Protein AF-A0A7C5JL95-F1 (afdb_monomer)

Secondary structure (DSSP, 8-state):
-HHHHHHHHHHHHHHH-------S--SBTB--S--EEESSEEEEEEE-S--SSS---SEEEEEEPPTT-S--EEE---SS---TTT---------

Sequence (95 aa):
MKQKLLLFTAIIFFFNYGFSQVVLEDFENGMTLPWVGINGGFNGVVANPDTSGVNPSDSVGSFTKPQGQAWSFVIAELADPIDLSVNNQYSIQLF

Radius of gyration: 19.65 Å; Cα contacts (8 Å, |Δi|>4): 104; chains: 1; bounding box: 35×24×68 Å

Foldseek 3Di:
DVVVVVVVVVVVVVVVPDPPDDDQDDCLVWGNFPKAKDQWGWPGKDQDPDCPDPNVHRIDTDIDHDPPDPDMDIDTDDPDDDDCVRVVDDDDDDD

Structure (mmCIF, N/CA/C/O backbone):
data_AF-A0A7C5JL95-F1
#
_entry.id   AF-A0A7C5JL95-F1
#
loop_
_atom_site.group_PDB
_atom_site.id
_atom_site.type_symbol
_atom_site.label_atom_id
_atom_site.label_alt_id
_atom_site.label_comp_id
_atom_site.label_asym_id
_atom_site.label_entity_id
_atom_site.label_seq_id
_atom_site.pdbx_PDB_ins_code
_atom_site.Cartn_x
_atom_site.Cartn_y
_atom_site.Cartn_z
_atom_site.occupancy
_atom_site.B_iso_or_equiv
_atom_site.auth_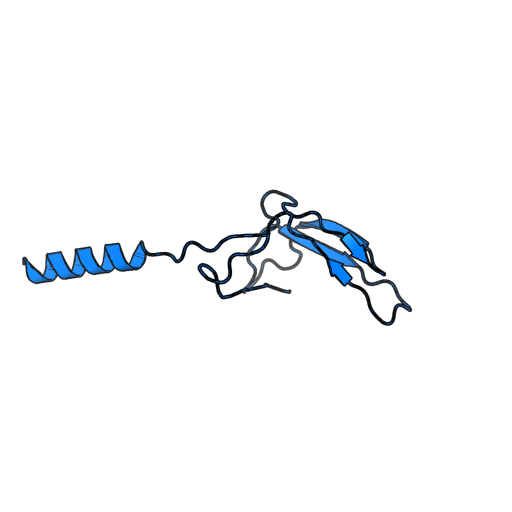seq_id
_atom_site.auth_comp_id
_atom_site.auth_asym_id
_atom_site.auth_atom_id
_atom_site.pdbx_PDB_model_num
ATOM 1 N N . MET A 1 1 ? -10.115 2.037 50.569 1.00 62.03 1 MET A N 1
ATOM 2 C CA . MET A 1 1 ? -9.776 0.863 49.725 1.00 62.03 1 MET A CA 1
ATOM 3 C C . MET A 1 1 ? -10.708 0.713 48.520 1.00 62.03 1 MET A C 1
ATOM 5 O O . MET A 1 1 ? -10.202 0.600 47.417 1.00 62.03 1 MET A O 1
ATOM 9 N N . LYS A 1 2 ? -12.037 0.814 48.682 1.00 64.31 2 LYS A N 1
ATOM 10 C CA . LYS A 1 2 ? -13.021 0.632 47.590 1.00 64.31 2 LYS A CA 1
ATOM 11 C C . LYS A 1 2 ? -12.892 1.622 46.410 1.00 64.31 2 LYS A C 1
ATOM 13 O O . LYS A 1 2 ? -12.939 1.189 45.270 1.00 64.31 2 LYS A O 1
ATOM 18 N N . GLN A 1 3 ? -12.643 2.914 46.661 1.00 63.62 3 GLN A N 1
ATOM 19 C CA . GLN A 1 3 ? -12.449 3.916 45.590 1.00 63.62 3 GLN A CA 1
ATOM 20 C C . GLN A 1 3 ? -11.148 3.728 44.793 1.00 63.62 3 GLN A C 1
ATOM 22 O O . GLN A 1 3 ? -11.146 3.899 43.581 1.00 63.62 3 GLN A O 1
ATOM 27 N N . LYS A 1 4 ? -10.050 3.340 45.459 1.00 65.12 4 LYS A N 1
ATOM 28 C CA . LYS A 1 4 ? -8.772 3.049 44.786 1.00 65.12 4 LYS A CA 1
ATOM 29 C C . LYS A 1 4 ? -8.859 1.779 43.936 1.00 65.12 4 LYS A C 1
ATOM 31 O O . LYS A 1 4 ? -8.281 1.742 42.862 1.00 65.12 4 LYS A O 1
ATOM 36 N N . LEU A 1 5 ? -9.619 0.781 44.398 1.00 68.62 5 LEU A N 1
ATOM 37 C CA . LEU A 1 5 ? -9.904 -0.433 43.636 1.00 68.62 5 LEU A CA 1
ATOM 38 C C . LEU A 1 5 ? -10.737 -0.117 42.386 1.00 68.62 5 LEU A C 1
ATOM 40 O O . LEU A 1 5 ? -10.336 -0.521 41.310 1.00 68.6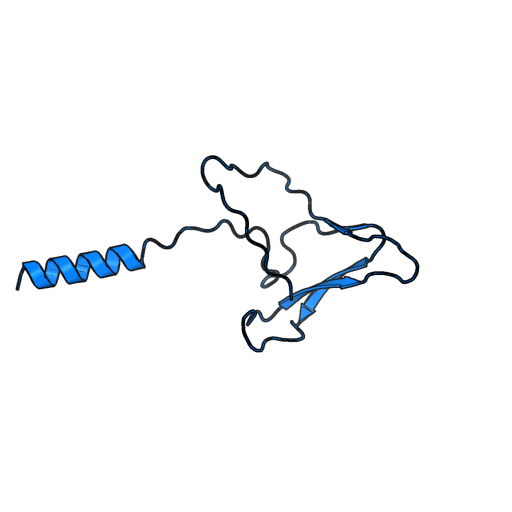2 5 LEU A O 1
ATOM 44 N N . LEU A 1 6 ? -11.810 0.679 42.509 1.00 73.62 6 LEU A N 1
ATOM 45 C CA . LEU A 1 6 ? -12.638 1.118 41.373 1.00 73.62 6 LEU A CA 1
ATOM 46 C C . LEU A 1 6 ? -11.854 1.914 40.320 1.00 73.62 6 LEU A C 1
ATOM 48 O O . LEU A 1 6 ? -12.043 1.702 39.126 1.00 73.62 6 LEU A O 1
ATOM 52 N N . LEU A 1 7 ? -10.975 2.821 40.755 1.00 73.31 7 LEU A N 1
ATOM 53 C CA . LEU A 1 7 ? -10.138 3.607 39.848 1.00 73.31 7 LEU A CA 1
ATOM 54 C C . LEU A 1 7 ? -9.136 2.715 39.099 1.00 73.31 7 LEU A C 1
ATOM 56 O O . LEU A 1 7 ? -8.911 2.904 37.909 1.00 73.31 7 LEU A O 1
ATOM 60 N N . PHE A 1 8 ? -8.580 1.711 39.780 1.00 72.81 8 PHE A N 1
ATOM 61 C CA . PHE A 1 8 ? -7.660 0.749 39.178 1.00 72.81 8 PHE A CA 1
ATOM 62 C C . PHE A 1 8 ? -8.360 -0.144 38.142 1.00 72.81 8 PHE A C 1
ATOM 64 O O . PHE A 1 8 ? -7.826 -0.342 37.054 1.00 72.81 8 PHE A O 1
ATOM 71 N N . THR A 1 9 ? -9.585 -0.615 38.414 1.00 70.00 9 THR A N 1
ATOM 72 C CA . THR A 1 9 ? -10.375 -1.355 37.417 1.00 70.00 9 THR A CA 1
ATOM 73 C C . THR A 1 9 ? -10.763 -0.473 36.232 1.00 70.00 9 THR A C 1
ATOM 75 O O . THR A 1 9 ? -10.669 -0.925 35.096 1.00 70.00 9 THR A O 1
ATOM 78 N N . ALA A 1 10 ? -11.146 0.787 36.463 1.00 67.44 10 ALA A N 1
ATOM 79 C CA . ALA A 1 10 ? -11.496 1.719 35.390 1.00 67.44 10 ALA A CA 1
ATOM 80 C C . ALA A 1 10 ? -10.322 1.962 34.426 1.00 67.44 10 ALA A C 1
ATOM 82 O O . ALA A 1 10 ? -10.521 1.937 33.216 1.00 67.44 10 ALA A O 1
ATOM 83 N N . ILE A 1 11 ? -9.096 2.114 34.938 1.00 67.81 11 ILE A N 1
ATOM 84 C CA . ILE A 1 11 ? -7.889 2.282 34.112 1.00 67.81 11 ILE A CA 1
ATOM 85 C C . ILE A 1 11 ? -7.633 1.040 33.244 1.00 67.81 11 ILE A C 1
ATOM 87 O O . ILE A 1 11 ? -7.340 1.178 32.060 1.00 67.81 11 ILE A O 1
ATOM 91 N N . ILE A 1 12 ? -7.806 -0.169 33.791 1.00 63.12 12 ILE A N 1
ATOM 92 C CA . ILE A 1 12 ? -7.660 -1.418 33.024 1.00 63.12 12 ILE A CA 1
ATOM 93 C C . ILE A 1 12 ? -8.714 -1.495 31.910 1.00 63.12 12 ILE A C 1
ATOM 95 O O . ILE A 1 12 ? -8.376 -1.853 30.786 1.00 63.12 12 ILE A O 1
ATOM 99 N N . PHE A 1 13 ? -9.965 -1.104 32.172 1.00 56.00 13 PHE A N 1
ATOM 100 C CA . PHE A 1 13 ? -10.988 -1.042 31.123 1.00 56.00 13 PHE A CA 1
ATOM 101 C C . PHE A 1 13 ? -10.664 0.010 30.050 1.00 56.00 13 PHE A C 1
ATOM 103 O O . PHE A 1 13 ? -10.813 -0.290 28.872 1.00 56.00 13 PHE A O 1
ATOM 110 N N . PHE A 1 14 ? -10.146 1.189 30.414 1.00 54.84 14 PHE A N 1
ATOM 111 C CA . PHE A 1 14 ? -9.736 2.218 29.446 1.00 54.84 14 PHE A CA 1
ATOM 112 C C . PHE A 1 14 ? -8.565 1.786 28.546 1.00 54.84 14 PHE A C 1
ATOM 114 O O . PHE A 1 14 ? -8.562 2.138 27.373 1.00 54.84 14 PHE A O 1
ATOM 121 N N . PHE A 1 15 ? -7.612 0.990 29.045 1.00 53.38 15 PHE A N 1
ATOM 122 C CA . PHE A 1 15 ? -6.518 0.445 28.222 1.00 53.38 15 PHE A CA 1
ATOM 123 C C . PHE A 1 15 ? -6.949 -0.701 27.293 1.00 53.38 15 PHE A C 1
ATOM 125 O O . PHE A 1 15 ? -6.263 -0.971 26.313 1.00 53.38 15 PHE A O 1
ATOM 132 N N . ASN A 1 16 ? -8.067 -1.374 27.587 1.00 47.50 16 ASN A N 1
ATOM 133 C CA . ASN A 1 16 ? -8.592 -2.464 26.757 1.00 47.50 16 ASN A CA 1
ATOM 134 C C . ASN A 1 16 ? -9.598 -1.993 25.694 1.00 47.50 16 ASN A C 1
ATOM 136 O O . ASN A 1 16 ? -9.921 -2.762 24.793 1.00 47.50 16 ASN A O 1
ATOM 140 N N . TYR A 1 17 ? -10.049 -0.735 25.738 1.00 50.91 17 TYR A N 1
ATOM 141 C CA . TYR A 1 17 ? -10.705 -0.092 24.596 1.00 50.91 17 TYR A CA 1
ATOM 142 C C . TYR A 1 17 ? -9.640 0.409 23.612 1.00 50.91 17 TYR A C 1
ATOM 144 O O . TYR A 1 17 ? -9.482 1.605 23.379 1.00 50.91 17 TYR A O 1
ATOM 152 N N . GLY A 1 18 ? -8.880 -0.524 23.038 1.00 54.97 18 GLY A N 1
ATOM 153 C CA . GLY A 1 18 ? -8.192 -0.242 21.786 1.00 54.97 18 GLY A CA 1
ATOM 154 C C . GLY A 1 18 ? -9.256 0.040 20.731 1.00 54.97 18 GLY A C 1
ATOM 155 O O . GLY A 1 18 ? -10.215 -0.722 20.604 1.00 54.97 18 GLY A O 1
ATOM 156 N N . PHE A 1 19 ? -9.127 1.141 19.992 1.00 55.81 19 PHE A N 1
ATOM 157 C CA . PHE A 1 19 ? -9.895 1.296 18.762 1.00 55.81 19 PHE A CA 1
ATOM 158 C C . PHE A 1 19 ? -9.575 0.080 17.891 1.00 55.81 19 PHE A C 1
ATOM 160 O O . PHE A 1 19 ? -8.413 -0.161 17.569 1.00 55.81 19 PHE A O 1
ATOM 167 N N . SER A 1 20 ? -10.583 -0.731 17.571 1.00 57.81 20 SER A N 1
ATOM 168 C CA . SER A 1 20 ? -10.406 -1.796 16.593 1.00 57.81 20 SER A CA 1
ATOM 169 C C . SER A 1 20 ? -10.203 -1.113 15.246 1.00 57.81 20 SER A C 1
ATOM 171 O O . SER A 1 20 ? -11.160 -0.632 14.647 1.00 57.81 20 SER A O 1
ATOM 173 N N . GLN A 1 21 ? -8.947 -0.981 14.819 1.00 70.75 21 GLN A N 1
ATOM 174 C CA . GLN A 1 21 ? -8.646 -0.485 13.484 1.00 70.75 21 GLN A CA 1
ATOM 175 C C . GLN A 1 21 ? -8.900 -1.616 12.488 1.00 70.75 21 GLN A C 1
ATOM 177 O O . GLN A 1 21 ? -8.462 -2.749 12.701 1.00 70.75 21 GLN A O 1
ATOM 182 N N . VAL A 1 22 ? -9.592 -1.313 11.393 1.00 86.19 22 VAL A N 1
ATOM 183 C CA . VAL A 1 22 ? -9.640 -2.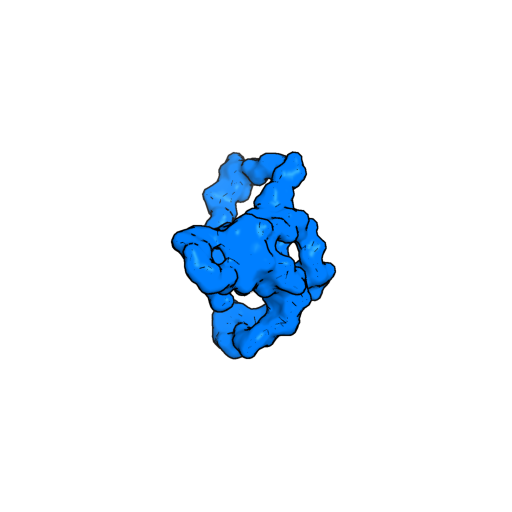218 10.244 1.00 86.19 22 VAL A CA 1
ATOM 184 C C . VAL A 1 22 ? -8.290 -2.119 9.543 1.00 86.19 22 VAL A C 1
ATOM 186 O O . VAL A 1 22 ? -7.969 -1.090 8.951 1.00 86.19 22 VAL A O 1
ATOM 189 N N . VAL A 1 23 ? -7.481 -3.172 9.645 1.00 90.50 23 VAL A N 1
ATOM 190 C CA . VAL A 1 23 ? -6.233 -3.289 8.885 1.00 90.50 23 VAL A CA 1
ATOM 191 C C . VAL A 1 23 ? -6.594 -3.762 7.484 1.00 90.50 23 VAL A C 1
ATOM 193 O O . VAL A 1 23 ? -7.085 -4.874 7.312 1.00 90.50 23 VAL A O 1
ATOM 196 N N . LEU A 1 24 ? -6.401 -2.891 6.495 1.00 92.50 24 LEU A N 1
ATOM 197 C CA . LEU A 1 24 ? -6.626 -3.235 5.090 1.00 92.50 24 LEU A CA 1
ATOM 198 C C . LEU A 1 24 ? -5.404 -3.936 4.489 1.00 92.50 24 LEU A C 1
ATOM 200 O O . LEU A 1 24 ? -5.555 -4.867 3.708 1.00 92.50 24 LEU A O 1
ATOM 204 N N . GLU A 1 25 ? -4.208 -3.483 4.858 1.00 93.19 25 GLU A N 1
ATOM 205 C CA . GLU A 1 25 ? -2.934 -4.058 4.442 1.00 93.19 25 GLU A CA 1
ATOM 206 C C . GLU A 1 25 ? -1.852 -3.694 5.461 1.00 93.19 25 GLU A C 1
ATOM 208 O O . GLU A 1 25 ? -1.774 -2.540 5.891 1.00 93.19 25 GLU A O 1
ATOM 213 N N . ASP A 1 26 ? -1.017 -4.669 5.808 1.00 93.56 26 ASP A N 1
ATOM 214 C CA . ASP A 1 26 ? 0.194 -4.486 6.615 1.00 93.56 26 ASP A CA 1
ATOM 215 C C . ASP A 1 26 ? 1.412 -5.241 6.056 1.00 93.56 26 ASP A C 1
ATOM 217 O O . ASP A 1 26 ? 2.517 -5.020 6.537 1.00 93.56 26 ASP A O 1
ATOM 221 N N . PHE A 1 27 ? 1.230 -6.065 5.015 1.00 94.94 27 PHE A N 1
ATOM 222 C CA . PHE A 1 27 ? 2.239 -6.895 4.350 1.00 94.94 27 PHE A CA 1
ATOM 223 C C . PHE A 1 27 ? 2.902 -7.999 5.197 1.00 94.94 27 PHE A C 1
ATOM 225 O O . PHE A 1 27 ? 3.559 -8.871 4.625 1.00 94.94 27 PHE A O 1
ATOM 232 N N . GLU A 1 28 ? 2.657 -8.061 6.509 1.00 93.56 28 GLU A N 1
ATOM 233 C CA . GLU A 1 28 ? 3.369 -8.950 7.446 1.00 93.56 28 GLU A CA 1
ATOM 234 C C . GLU A 1 28 ? 3.046 -10.438 7.250 1.00 93.56 28 GLU A C 1
ATOM 236 O O . GLU A 1 28 ? 3.810 -11.314 7.654 1.00 93.56 28 GLU A O 1
ATOM 241 N N . ASN A 1 29 ? 1.925 -10.745 6.594 1.00 92.75 29 ASN A N 1
ATOM 242 C CA . ASN A 1 29 ? 1.518 -12.112 6.253 1.00 92.75 29 ASN A CA 1
ATOM 243 C C . ASN A 1 29 ? 1.389 -12.312 4.738 1.00 92.75 29 ASN A C 1
ATOM 245 O O . ASN A 1 29 ? 0.589 -13.120 4.259 1.00 92.75 29 ASN A O 1
ATOM 249 N N . GLY A 1 30 ? 2.201 -11.575 3.980 1.00 92.19 30 GLY A N 1
ATOM 250 C CA . GLY A 1 30 ? 2.073 -11.478 2.538 1.00 92.19 30 GLY A CA 1
ATOM 251 C C . GLY A 1 30 ? 1.029 -10.443 2.136 1.00 92.19 30 GLY A C 1
ATOM 252 O O . GLY A 1 30 ? 0.604 -9.604 2.921 1.00 92.19 30 GLY A O 1
ATOM 253 N N . MET A 1 31 ? 0.654 -10.480 0.864 1.00 93.56 31 MET A N 1
ATOM 254 C CA . MET A 1 31 ? -0.213 -9.474 0.267 1.00 93.56 31 MET A CA 1
ATOM 255 C C . MET A 1 31 ? -1.689 -9.775 0.558 1.00 93.56 31 MET A C 1
ATOM 257 O O . MET A 1 31 ? -2.186 -10.824 0.143 1.00 93.56 31 MET A O 1
ATOM 261 N N . THR A 1 32 ? -2.388 -8.845 1.212 1.00 94.94 32 THR A N 1
ATOM 262 C CA . THR A 1 32 ? -3.825 -8.975 1.510 1.00 94.94 32 THR A CA 1
ATOM 263 C C . THR A 1 32 ? -4.685 -8.378 0.400 1.00 94.94 32 THR A C 1
ATOM 265 O O . THR A 1 32 ? -5.710 -8.952 0.026 1.00 94.94 32 THR A O 1
ATOM 268 N N . LEU A 1 33 ? -4.268 -7.239 -0.158 1.00 95.50 33 LEU A N 1
ATOM 269 C CA . LEU A 1 33 ? -5.019 -6.538 -1.201 1.00 95.50 33 LEU A CA 1
ATOM 270 C C . LEU A 1 33 ? -4.478 -6.820 -2.610 1.00 95.50 33 LEU A C 1
ATOM 272 O O . LEU A 1 33 ? -3.292 -7.095 -2.777 1.00 95.50 33 LEU A O 1
ATOM 276 N N . PRO A 1 34 ? -5.302 -6.716 -3.669 1.00 95.56 34 PRO A N 1
ATOM 277 C CA . PRO A 1 34 ? -4.863 -6.970 -5.040 1.00 95.56 34 PRO A CA 1
ATOM 278 C C . PRO A 1 34 ? -4.089 -5.769 -5.613 1.00 95.56 34 PRO A C 1
ATOM 280 O O . PRO A 1 34 ? -4.587 -5.049 -6.477 1.00 95.56 34 PRO A O 1
ATOM 283 N N . TRP A 1 35 ? -2.876 -5.525 -5.119 1.00 96.12 35 TRP A N 1
ATOM 284 C CA . TRP A 1 35 ? -2.054 -4.394 -5.547 1.00 96.12 35 TRP A CA 1
ATOM 285 C C . TRP A 1 35 ? -1.586 -4.524 -7.000 1.00 96.12 35 TRP A C 1
ATOM 287 O O . TRP A 1 35 ? -1.042 -5.546 -7.422 1.00 96.12 35 TRP A O 1
ATOM 297 N N . VAL A 1 36 ? -1.740 -3.441 -7.760 1.00 96.00 36 VAL A N 1
ATOM 298 C CA . VAL A 1 36 ? -1.349 -3.328 -9.16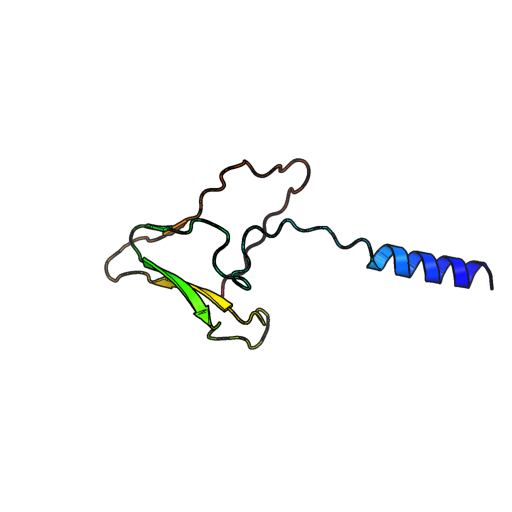6 1.00 96.00 36 VAL A CA 1
ATOM 299 C C . VAL A 1 36 ? -0.564 -2.037 -9.382 1.00 96.00 36 VAL A C 1
ATOM 301 O O . VAL A 1 36 ? -0.920 -0.976 -8.871 1.00 96.00 36 VAL A O 1
ATOM 304 N N . GLY A 1 37 ? 0.510 -2.114 -10.168 1.00 96.31 37 GLY A N 1
ATOM 305 C CA . GLY A 1 37 ? 1.251 -0.943 -10.635 1.00 96.31 37 GLY A CA 1
ATOM 306 C C . GLY A 1 37 ? 0.689 -0.390 -11.948 1.00 96.31 37 GLY A C 1
ATOM 307 O O . GLY A 1 37 ? 0.454 -1.143 -12.891 1.00 96.31 37 GLY A O 1
ATOM 308 N N . ILE A 1 38 ? 0.513 0.930 -12.040 1.00 96.81 38 ILE A N 1
ATOM 309 C CA . ILE A 1 38 ? 0.148 1.650 -13.271 1.00 96.81 38 ILE A CA 1
ATOM 310 C C . ILE A 1 38 ? 1.280 2.616 -13.618 1.00 96.81 38 ILE A C 1
ATOM 312 O O . ILE A 1 38 ? 1.691 3.422 -12.781 1.00 96.81 38 ILE A O 1
ATOM 316 N N . ASN A 1 39 ? 1.794 2.552 -14.852 1.00 96.12 39 ASN A N 1
ATOM 317 C CA . ASN A 1 39 ? 3.005 3.277 -15.269 1.00 96.12 39 ASN A CA 1
ATOM 318 C C . ASN A 1 39 ? 4.196 3.050 -14.315 1.00 96.12 39 ASN A C 1
ATOM 320 O O . ASN A 1 39 ? 5.035 3.928 -14.117 1.00 96.12 39 ASN A O 1
ATOM 324 N N . GLY A 1 40 ? 4.253 1.855 -13.725 1.00 95.44 40 GLY A N 1
ATOM 325 C CA . GLY A 1 40 ? 5.282 1.360 -12.822 1.00 95.44 40 GLY A CA 1
ATOM 326 C C . GLY A 1 40 ? 5.014 -0.084 -12.423 1.00 95.44 40 GLY A C 1
ATOM 327 O O . GLY A 1 40 ? 4.003 -0.656 -12.828 1.00 95.44 40 GLY A O 1
ATOM 328 N N . GLY A 1 41 ? 5.943 -0.679 -11.680 1.00 96.00 41 GLY A N 1
ATOM 329 C CA . GLY A 1 41 ? 5.861 -2.077 -11.258 1.00 96.00 41 GLY A CA 1
ATOM 330 C C . GLY A 1 41 ? 5.626 -2.184 -9.761 1.00 96.00 41 GLY A C 1
ATOM 331 O O . GLY A 1 41 ? 6.413 -1.642 -8.989 1.00 96.00 41 GLY A O 1
ATOM 332 N N . PHE A 1 42 ? 4.567 -2.881 -9.351 1.00 96.19 42 PHE A N 1
ATOM 333 C CA . PHE A 1 42 ? 4.476 -3.389 -7.985 1.00 96.19 42 PHE A CA 1
ATOM 334 C C . PHE A 1 42 ? 5.239 -4.713 -7.922 1.00 96.19 42 PHE A C 1
ATOM 336 O O . PHE A 1 42 ? 4.944 -5.636 -8.680 1.00 96.19 42 PHE A O 1
ATOM 343 N N . ASN A 1 43 ? 6.247 -4.784 -7.060 1.00 95.56 43 ASN A N 1
ATOM 344 C CA . ASN A 1 43 ? 7.192 -5.898 -6.998 1.00 95.56 43 ASN A CA 1
ATOM 345 C C . ASN A 1 43 ? 6.774 -6.969 -5.977 1.00 95.56 43 ASN A C 1
ATOM 347 O O . ASN A 1 43 ? 7.477 -7.964 -5.816 1.00 95.56 43 ASN A O 1
ATOM 351 N N . GLY A 1 44 ? 5.646 -6.765 -5.289 1.00 95.44 44 GLY A N 1
ATOM 352 C CA . GLY A 1 44 ? 5.188 -7.620 -4.199 1.00 95.44 44 GLY A CA 1
ATOM 353 C C . GLY A 1 44 ? 5.738 -7.196 -2.839 1.00 95.44 44 GLY A C 1
ATOM 354 O O . GLY A 1 44 ? 6.231 -6.079 -2.663 1.00 95.44 44 GLY A O 1
ATOM 355 N N . VAL A 1 45 ? 5.622 -8.110 -1.877 1.00 96.56 45 VAL A N 1
ATOM 356 C CA . VAL A 1 45 ? 6.134 -7.944 -0.513 1.00 96.56 45 VAL A CA 1
ATOM 357 C C . VAL A 1 45 ? 7.624 -8.271 -0.476 1.00 96.56 45 VAL A C 1
ATOM 359 O O . VAL A 1 45 ? 8.054 -9.299 -1.002 1.00 96.56 45 VAL A O 1
ATOM 362 N N . VAL A 1 46 ? 8.410 -7.401 0.149 1.00 95.50 46 VAL A N 1
ATOM 363 C CA . VAL A 1 46 ? 9.854 -7.564 0.359 1.00 95.50 46 VAL A CA 1
ATOM 364 C C . VAL A 1 46 ? 10.197 -7.336 1.829 1.00 95.50 46 VAL A C 1
ATOM 366 O O . VAL A 1 46 ? 9.408 -6.746 2.564 1.00 95.50 46 VAL A O 1
ATOM 369 N N . ALA A 1 47 ? 11.381 -7.779 2.259 1.00 95.44 47 ALA A N 1
ATOM 370 C CA . ALA A 1 47 ? 11.897 -7.414 3.576 1.00 95.44 47 ALA A CA 1
ATOM 371 C C . ALA A 1 47 ? 12.017 -5.889 3.683 1.00 95.44 47 ALA A C 1
ATOM 373 O O . ALA A 1 47 ? 12.505 -5.244 2.748 1.00 95.44 47 ALA A O 1
ATOM 374 N N . ASN A 1 48 ? 11.582 -5.328 4.808 1.00 93.50 48 ASN A N 1
ATOM 375 C CA . ASN A 1 48 ? 11.662 -3.896 5.043 1.00 93.50 48 ASN A CA 1
ATOM 376 C C . ASN A 1 48 ? 13.142 -3.449 5.059 1.00 93.50 48 ASN A C 1
ATOM 378 O O . ASN A 1 48 ? 13.910 -3.918 5.905 1.00 93.50 48 ASN A O 1
ATOM 382 N N . PRO A 1 49 ? 13.583 -2.576 4.128 1.00 91.69 49 PRO A N 1
ATOM 383 C CA . PRO A 1 49 ? 14.979 -2.149 4.062 1.00 91.69 49 PRO A CA 1
ATOM 384 C C . PRO A 1 49 ? 15.374 -1.206 5.206 1.00 91.69 49 PRO A C 1
ATOM 386 O O . PRO A 1 49 ? 16.569 -1.036 5.448 1.00 91.69 49 PRO A O 1
ATOM 389 N N . ASP A 1 50 ? 14.402 -0.605 5.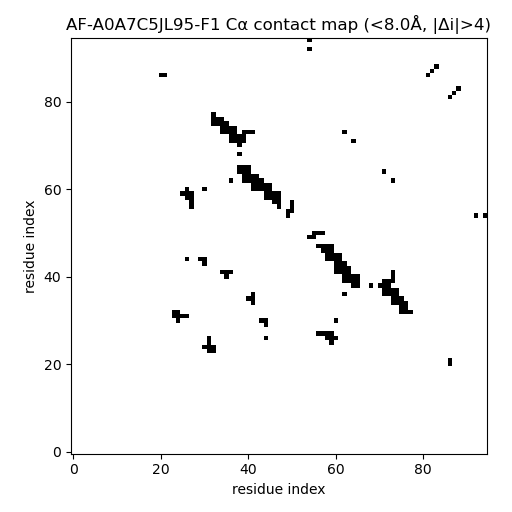898 1.00 89.12 50 ASP A N 1
ATOM 390 C CA . ASP A 1 50 ? 14.633 0.237 7.066 1.00 89.12 50 ASP A CA 1
ATOM 391 C C . ASP A 1 50 ? 13.629 -0.089 8.175 1.00 89.12 50 ASP A C 1
ATOM 393 O O . ASP A 1 50 ? 12.535 0.469 8.268 1.00 89.12 50 ASP A O 1
ATOM 397 N N . THR A 1 51 ? 14.031 -1.021 9.035 1.00 88.62 51 THR A N 1
ATOM 398 C CA . THR A 1 51 ? 13.284 -1.383 10.246 1.00 88.62 51 THR A CA 1
ATOM 399 C C . THR A 1 51 ? 13.595 -0.461 11.425 1.00 88.62 51 THR A C 1
ATOM 401 O O . THR A 1 51 ? 13.077 -0.646 12.530 1.00 88.62 51 THR A O 1
ATOM 404 N N . SER A 1 52 ? 14.478 0.524 11.240 1.00 81.56 52 SER A N 1
ATOM 405 C CA . SER A 1 52 ? 14.896 1.411 12.312 1.00 81.56 52 SER A CA 1
ATOM 406 C C . SER A 1 52 ? 13.963 2.624 12.392 1.00 81.56 52 SER A C 1
ATOM 408 O O . SER A 1 52 ? 13.753 3.354 11.432 1.00 81.56 52 SER A O 1
ATOM 410 N N . GLY A 1 53 ? 13.365 2.865 13.561 1.00 77.56 53 GLY A N 1
ATOM 411 C CA . GLY A 1 53 ? 12.527 4.047 13.791 1.00 77.56 53 GLY A CA 1
ATOM 412 C C . GLY A 1 53 ? 11.023 3.768 13.788 1.00 77.56 53 GLY A C 1
ATOM 413 O O . GLY A 1 53 ? 10.550 2.943 14.563 1.00 77.56 53 GLY A O 1
ATOM 414 N N . VAL A 1 54 ? 10.255 4.546 13.013 1.00 81.06 54 VAL A N 1
ATOM 415 C CA . VAL A 1 54 ? 8.778 4.606 13.122 1.00 81.06 54 VAL A CA 1
ATOM 416 C C . VAL A 1 54 ? 8.088 3.420 12.436 1.00 81.06 54 VAL A C 1
ATOM 418 O O . VAL A 1 54 ? 6.959 3.096 12.798 1.00 81.06 54 VAL A O 1
ATOM 421 N N . ASN A 1 55 ? 8.747 2.763 11.474 1.00 83.75 55 ASN A N 1
ATOM 422 C CA . ASN A 1 55 ? 8.247 1.549 10.827 1.00 83.75 55 ASN A CA 1
ATOM 423 C C . ASN A 1 55 ? 9.089 0.316 11.212 1.00 83.75 55 ASN A C 1
ATOM 425 O O . ASN A 1 55 ? 9.996 -0.050 10.468 1.00 83.75 55 ASN A O 1
ATOM 429 N N . PRO A 1 56 ? 8.815 -0.337 12.352 1.00 88.25 56 PRO A N 1
ATOM 430 C CA . PRO A 1 56 ? 9.553 -1.523 12.777 1.00 88.25 56 PRO A CA 1
ATOM 431 C C . PRO A 1 56 ? 9.045 -2.826 12.130 1.00 88.25 56 PRO A C 1
ATOM 433 O O . PRO A 1 56 ? 9.376 -3.893 12.637 1.00 88.25 56 PRO A O 1
ATOM 436 N N . SER A 1 57 ? 8.208 -2.756 11.086 1.00 91.81 57 SER A N 1
ATOM 437 C CA . SER A 1 57 ? 7.682 -3.942 10.384 1.00 91.81 57 SER A CA 1
ATOM 438 C C . SER A 1 57 ? 8.799 -4.767 9.756 1.00 91.81 57 SER A C 1
ATOM 440 O O . SER A 1 57 ? 9.798 -4.209 9.290 1.00 91.81 57 SER A O 1
ATOM 442 N N . ASP A 1 58 ? 8.611 -6.085 9.707 1.00 94.06 58 ASP A N 1
ATOM 443 C CA . ASP A 1 58 ? 9.574 -6.988 9.078 1.00 94.06 58 ASP A CA 1
ATOM 444 C C . ASP A 1 58 ? 9.498 -6.895 7.545 1.00 94.06 58 ASP A C 1
ATOM 446 O O . ASP A 1 58 ? 10.491 -7.132 6.843 1.00 94.06 58 ASP A O 1
ATOM 450 N N . SER A 1 59 ? 8.335 -6.522 7.003 1.00 95.25 59 SER A N 1
ATOM 451 C CA . SER A 1 59 ? 8.063 -6.525 5.570 1.00 95.25 59 SER A CA 1
ATOM 452 C C . SER A 1 59 ? 7.289 -5.301 5.080 1.00 95.25 59 SER A C 1
ATOM 454 O O . SER A 1 59 ? 6.597 -4.616 5.824 1.00 95.25 59 SE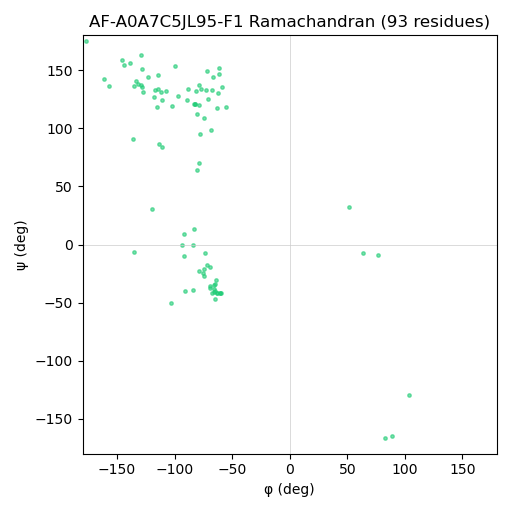R A O 1
ATOM 456 N N . VAL A 1 60 ? 7.439 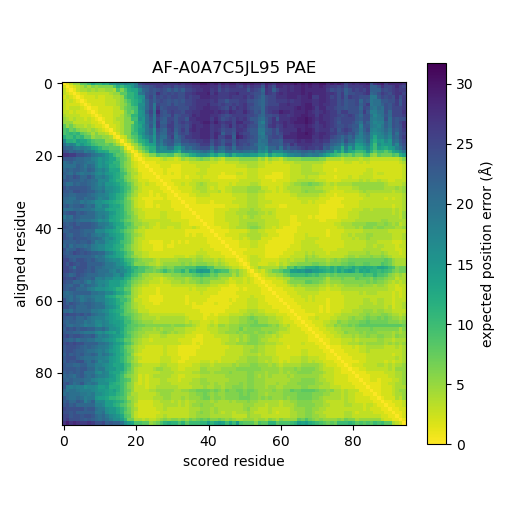-4.994 3.789 1.00 94.75 60 VAL A N 1
ATOM 457 C CA . VAL A 1 60 ? 6.768 -3.868 3.123 1.00 94.75 60 VAL A CA 1
ATOM 458 C C . VAL A 1 60 ? 6.384 -4.219 1.689 1.00 94.75 60 VAL A C 1
ATOM 460 O O . VAL A 1 60 ? 7.036 -5.031 1.028 1.00 94.75 60 VAL A O 1
ATOM 463 N N . GLY A 1 61 ? 5.358 -3.552 1.162 1.00 94.25 61 GLY A N 1
ATOM 464 C CA . GLY A 1 61 ? 5.064 -3.549 -0.269 1.00 94.25 61 GLY A CA 1
ATOM 465 C C . GLY A 1 61 ? 6.081 -2.709 -1.048 1.00 94.25 61 GLY A C 1
ATOM 466 O O . GLY A 1 61 ? 6.375 -1.574 -0.680 1.00 94.25 61 GLY A O 1
ATOM 467 N N . SER A 1 62 ? 6.605 -3.246 -2.151 1.00 94.12 62 SER A N 1
ATOM 468 C CA . SER A 1 62 ? 7.609 -2.571 -2.982 1.00 94.12 62 SER A CA 1
ATOM 469 C C . SER A 1 62 ? 7.030 -2.088 -4.309 1.00 94.12 62 SER A C 1
ATOM 471 O O . SER A 1 62 ? 6.389 -2.842 -5.041 1.00 94.12 62 SER A O 1
ATOM 473 N N . PHE A 1 63 ? 7.311 -0.834 -4.663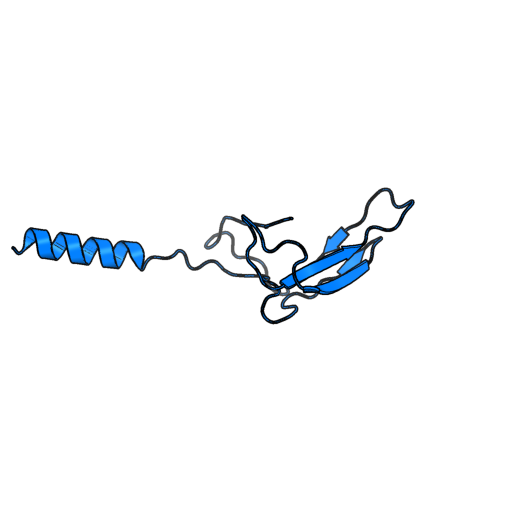 1.00 94.88 63 PHE A N 1
ATOM 474 C CA . PHE A 1 63 ? 6.928 -0.238 -5.940 1.00 94.88 63 PHE A CA 1
ATOM 475 C C . PHE A 1 63 ? 8.127 0.418 -6.628 1.00 94.88 63 PHE A C 1
ATOM 477 O O . PHE A 1 63 ? 8.904 1.141 -6.007 1.00 94.88 63 PHE A O 1
ATOM 484 N N . THR A 1 64 ? 8.260 0.217 -7.938 1.00 95.12 64 THR A N 1
ATOM 485 C CA . THR A 1 64 ? 9.302 0.840 -8.756 1.00 95.12 64 THR A CA 1
ATOM 486 C C . THR A 1 64 ? 8.698 1.777 -9.790 1.00 95.12 64 THR A C 1
ATOM 488 O O . THR A 1 64 ? 7.981 1.360 -10.704 1.00 95.12 64 THR A O 1
ATOM 491 N N . LYS A 1 65 ? 9.066 3.058 -9.682 1.00 94.62 65 LYS A N 1
ATOM 492 C CA . LYS A 1 65 ? 8.785 4.076 -10.693 1.00 94.62 65 LYS A CA 1
ATOM 493 C C . LYS A 1 65 ? 9.780 3.964 -11.865 1.00 94.62 65 LYS A C 1
ATOM 495 O O . LYS A 1 65 ? 10.977 4.154 -11.648 1.00 94.62 65 LYS A O 1
ATOM 500 N N . PRO A 1 66 ? 9.326 3.732 -13.109 1.00 94.81 66 PRO A N 1
ATOM 501 C CA . PRO A 1 66 ? 10.186 3.728 -14.287 1.00 94.81 66 PRO A CA 1
ATOM 502 C C . PRO A 1 66 ? 10.652 5.145 -14.641 1.00 94.81 66 PRO A C 1
ATOM 504 O O . PRO A 1 66 ? 9.921 6.124 -14.448 1.00 94.81 66 PRO A O 1
ATOM 507 N N . GLN A 1 67 ? 11.849 5.261 -15.224 1.00 95.94 67 GLN A N 1
ATOM 508 C CA . GLN A 1 67 ? 12.318 6.525 -15.796 1.00 95.94 67 GLN A CA 1
ATOM 509 C C . GLN A 1 67 ? 11.404 7.008 -16.930 1.00 95.94 67 GLN A C 1
ATOM 511 O O . GLN A 1 67 ? 10.768 6.221 -17.627 1.00 95.94 67 GLN A O 1
ATOM 516 N N . GLY A 1 68 ? 11.350 8.328 -17.121 1.00 95.44 68 GLY A N 1
ATOM 517 C CA . GLY A 1 68 ? 10.598 8.959 -18.210 1.00 95.44 68 GLY A CA 1
ATOM 518 C C . GLY A 1 68 ? 9.081 9.014 -18.006 1.00 95.44 68 GLY A C 1
ATOM 519 O O . GLY A 1 68 ? 8.400 9.706 -18.756 1.00 95.44 68 GLY A O 1
ATOM 520 N N . GLN A 1 69 ? 8.540 8.354 -16.980 1.00 96.06 69 GLN A N 1
ATOM 521 C CA . GLN A 1 69 ? 7.123 8.452 -16.639 1.00 96.06 69 GLN A CA 1
ATOM 522 C C . GLN A 1 69 ? 6.857 9.713 -15.813 1.00 96.06 69 GLN A C 1
ATOM 524 O O . GLN A 1 69 ? 7.394 9.859 -14.714 1.00 96.06 69 GLN A O 1
ATOM 529 N N . ALA A 1 70 ? 5.987 10.6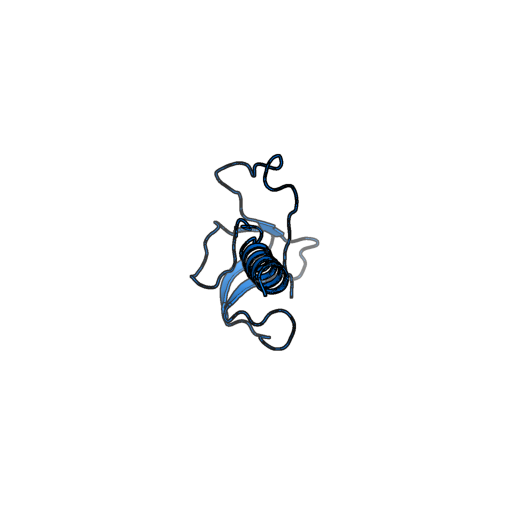04 -16.293 1.00 95.75 70 ALA A N 1
ATOM 530 C CA . ALA A 1 70 ? 5.596 11.807 -15.549 1.00 95.75 70 ALA A CA 1
ATOM 531 C C . ALA A 1 70 ? 4.851 11.467 -14.244 1.00 95.75 70 ALA A C 1
ATOM 533 O O . ALA A 1 70 ? 4.983 12.166 -13.245 1.00 95.75 70 ALA A O 1
ATOM 534 N N . TRP A 1 71 ? 4.121 10.352 -14.233 1.00 94.56 71 TRP A N 1
ATOM 535 C CA . TRP A 1 71 ? 3.341 9.862 -13.099 1.00 94.56 71 TRP A CA 1
ATOM 536 C C . TRP A 1 71 ? 3.345 8.335 -13.071 1.00 94.56 71 TRP A C 1
ATOM 538 O O . TRP A 1 71 ? 3.646 7.689 -14.071 1.00 94.56 71 TRP A O 1
ATOM 548 N N . SER A 1 72 ? 3.076 7.762 -11.904 1.00 96.19 72 SER A N 1
ATOM 549 C CA . SER A 1 72 ? 3.029 6.316 -11.688 1.00 96.19 72 SER A CA 1
ATOM 550 C C . SER A 1 72 ? 2.254 6.035 -10.405 1.00 96.19 72 SER A C 1
ATOM 552 O O . SER A 1 72 ? 2.400 6.795 -9.448 1.00 96.19 72 SER A O 1
ATOM 554 N N . PHE A 1 73 ? 1.465 4.966 -10.377 1.00 94.38 73 PHE A N 1
ATOM 555 C CA . PHE A 1 73 ? 0.616 4.617 -9.240 1.00 94.38 73 PHE A CA 1
ATOM 556 C C . PHE A 1 73 ? 0.841 3.175 -8.814 1.00 94.38 73 PHE A C 1
ATOM 558 O O . PHE A 1 73 ? 1.120 2.312 -9.646 1.00 94.38 73 PHE A O 1
ATOM 565 N N . VAL A 1 74 ? 0.625 2.926 -7.530 1.00 94.56 74 VAL A N 1
ATOM 566 C CA . VAL A 1 74 ? 0.249 1.615 -7.020 1.00 94.56 74 VAL A CA 1
ATOM 567 C C . VAL A 1 74 ? -1.188 1.737 -6.519 1.00 94.56 74 VAL A C 1
ATOM 569 O O . VAL A 1 74 ? -1.527 2.715 -5.853 1.00 94.56 74 VAL A O 1
ATOM 572 N N . ILE A 1 75 ? -2.052 0.811 -6.917 1.00 95.25 75 ILE A N 1
ATOM 573 C CA . ILE A 1 75 ? -3.477 0.830 -6.588 1.00 95.25 75 ILE A CA 1
ATOM 574 C C . ILE A 1 75 ? -3.908 -0.548 -6.109 1.00 95.25 75 ILE A C 1
ATOM 576 O O . ILE A 1 75 ? -3.485 -1.555 -6.666 1.00 95.25 75 ILE A O 1
ATOM 580 N N . ALA A 1 76 ? -4.769 -0.578 -5.103 1.00 94.81 76 ALA A N 1
ATOM 581 C CA . ALA A 1 76 ? -5.560 -1.743 -4.758 1.00 94.81 76 ALA A CA 1
ATOM 582 C C . ALA A 1 76 ? -7.024 -1.316 -4.684 1.00 94.81 76 ALA A C 1
ATOM 584 O O . ALA A 1 76 ? -7.352 -0.306 -4.059 1.00 94.81 76 ALA A O 1
ATOM 585 N N . GLU A 1 77 ? -7.893 -2.076 -5.341 1.00 94.56 77 GLU A N 1
ATOM 586 C CA . GLU A 1 77 ? -9.336 -1.874 -5.280 1.00 94.56 77 GLU A CA 1
ATOM 587 C C . GLU A 1 77 ? -9.927 -2.834 -4.247 1.00 94.56 77 GLU A C 1
ATOM 589 O O . GLU A 1 77 ? -9.660 -4.038 -4.273 1.00 94.56 77 GLU A O 1
ATOM 594 N N . LEU A 1 78 ? -10.701 -2.289 -3.310 1.00 93.50 78 LEU A N 1
ATOM 595 C CA . LEU A 1 78 ? -11.425 -3.089 -2.329 1.00 93.50 78 LEU A CA 1
ATOM 596 C C . LEU A 1 78 ? -12.685 -3.660 -2.976 1.00 93.50 78 LEU A C 1
ATOM 598 O O . LEU A 1 78 ? -13.398 -2.946 -3.678 1.00 93.50 78 LEU A O 1
ATOM 602 N N . ALA A 1 79 ? -12.973 -4.934 -2.707 1.00 92.44 79 ALA A N 1
ATOM 603 C CA . ALA A 1 79 ? -14.188 -5.581 -3.201 1.00 92.44 79 ALA A CA 1
ATOM 604 C C . ALA A 1 79 ? -15.458 -4.967 -2.588 1.00 92.44 79 ALA A C 1
ATOM 606 O O . ALA A 1 79 ? -16.473 -4.838 -3.270 1.00 92.44 79 ALA A O 1
ATOM 607 N N . ASP A 1 80 ? -15.368 -4.558 -1.321 1.00 91.56 80 ASP A N 1
ATOM 608 C CA . ASP A 1 80 ? -16.450 -3.936 -0.570 1.00 91.56 80 ASP A CA 1
ATOM 609 C C . ASP A 1 80 ? -16.109 -2.478 -0.221 1.00 91.56 80 ASP A C 1
ATOM 611 O O . ASP A 1 80 ? -14.946 -2.151 0.048 1.00 91.56 80 ASP A O 1
ATOM 615 N N . PRO A 1 81 ? -17.106 -1.576 -0.194 1.00 90.25 81 PRO A N 1
ATOM 616 C CA . PRO A 1 81 ? -16.893 -0.192 0.203 1.00 90.25 81 PRO A CA 1
ATOM 617 C C . PRO A 1 81 ? -16.522 -0.082 1.688 1.00 90.25 81 PRO A C 1
ATOM 619 O O . PRO A 1 81 ? -17.069 -0.782 2.540 1.00 90.25 81 PRO A O 1
ATOM 622 N N . ILE A 1 82 ? -15.641 0.866 2.015 1.00 89.38 82 ILE A N 1
ATOM 623 C CA . ILE A 1 82 ? -15.331 1.208 3.408 1.00 89.38 82 ILE A CA 1
ATOM 624 C C . ILE A 1 82 ? -16.537 1.929 4.025 1.00 89.38 82 ILE A C 1
ATOM 626 O O . ILE A 1 82 ? -16.975 2.965 3.518 1.00 89.38 82 ILE A O 1
ATOM 630 N N . ASP A 1 83 ? -17.043 1.423 5.150 1.00 89.50 83 ASP A N 1
ATOM 631 C CA . ASP A 1 83 ? -18.091 2.094 5.920 1.00 89.50 83 ASP A CA 1
ATOM 632 C C . ASP A 1 83 ? -17.515 3.244 6.763 1.00 89.50 83 ASP A C 1
ATOM 634 O O . ASP A 1 83 ? -17.054 3.067 7.896 1.00 89.50 83 ASP A O 1
ATOM 638 N N . LEU A 1 84 ? -17.579 4.451 6.201 1.00 90.31 84 LEU A N 1
ATOM 639 C CA . LEU A 1 84 ? -17.129 5.679 6.858 1.00 90.31 84 LEU A CA 1
ATOM 640 C C . LEU A 1 84 ? -18.070 6.168 7.971 1.00 90.31 84 LEU A C 1
ATOM 642 O O . LEU A 1 84 ? -17.716 7.113 8.674 1.00 90.31 84 LEU A O 1
ATOM 646 N N . SER A 1 85 ? -19.252 5.565 8.156 1.00 91.56 85 SER A N 1
ATOM 647 C CA . SER A 1 85 ? -20.119 5.876 9.304 1.00 91.56 85 SER A CA 1
ATOM 648 C C . SER A 1 85 ? -19.594 5.259 10.605 1.00 91.56 85 SER A C 1
ATOM 650 O O . SER A 1 85 ? -19.857 5.787 11.686 1.00 91.56 85 SER A O 1
ATOM 652 N N . VAL A 1 86 ? -18.805 4.184 10.483 1.00 86.69 86 VAL A N 1
ATOM 653 C CA . VAL A 1 86 ? -18.151 3.479 11.591 1.00 86.69 86 VAL A CA 1
ATOM 654 C C . VAL A 1 86 ? -16.663 3.835 11.664 1.00 86.69 86 VAL A C 1
ATOM 656 O O . VAL A 1 86 ? -16.185 4.234 12.723 1.00 86.69 86 VAL A O 1
ATOM 659 N N . ASN A 1 87 ? -15.939 3.742 10.542 1.00 85.94 87 ASN A N 1
ATOM 660 C CA . ASN A 1 87 ? -14.501 4.015 10.451 1.00 85.94 87 ASN A CA 1
ATOM 661 C C . ASN A 1 87 ? -14.247 5.248 9.580 1.00 85.94 87 ASN A C 1
ATOM 663 O O . ASN A 1 87 ? -14.018 5.148 8.378 1.00 85.94 87 ASN A O 1
ATOM 667 N N . ASN A 1 88 ? -14.289 6.433 10.182 1.00 89.31 88 ASN A N 1
ATOM 668 C CA . ASN A 1 88 ? -14.239 7.707 9.457 1.00 89.31 88 ASN A CA 1
ATOM 669 C C . ASN A 1 88 ? -12.825 8.294 9.273 1.00 89.31 88 ASN A C 1
ATOM 671 O O . ASN A 1 88 ? -12.690 9.444 8.854 1.00 89.31 88 ASN A O 1
ATOM 675 N N . GLN A 1 89 ? -11.779 7.539 9.612 1.00 89.38 89 GLN A N 1
ATOM 676 C CA . GLN A 1 89 ? -10.383 7.953 9.491 1.00 89.38 89 GLN A CA 1
ATOM 677 C C . GLN A 1 89 ? -9.593 6.893 8.730 1.00 89.38 89 GLN A C 1
ATOM 679 O O . GLN A 1 89 ? -9.722 5.702 9.001 1.00 89.38 89 GLN A O 1
ATOM 684 N N . TYR A 1 90 ? -8.765 7.350 7.794 1.00 87.19 90 TYR A N 1
ATOM 685 C CA . TYR A 1 90 ? -7.857 6.515 7.019 1.00 87.19 90 TYR A CA 1
ATOM 686 C C . TYR A 1 90 ? -6.418 6.932 7.316 1.00 87.19 90 TYR A C 1
ATOM 688 O O . TYR A 1 90 ? -6.100 8.124 7.301 1.00 87.19 90 TYR A O 1
ATOM 696 N N . SER A 1 91 ? -5.557 5.954 7.575 1.00 88.56 91 SER A N 1
ATOM 697 C CA . SER A 1 91 ? -4.125 6.150 7.763 1.00 88.56 91 SER A CA 1
ATOM 698 C C . SER A 1 91 ? -3.350 5.296 6.770 1.00 88.56 91 SER A C 1
ATOM 700 O O . SER A 1 91 ? -3.734 4.178 6.435 1.00 88.56 91 SER A O 1
ATOM 702 N N . ILE A 1 92 ? -2.238 5.849 6.302 1.00 87.12 92 ILE A N 1
ATOM 703 C CA . ILE A 1 92 ? -1.246 5.140 5.508 1.00 87.12 92 ILE A CA 1
ATOM 704 C C . ILE A 1 92 ? 0.125 5.510 6.049 1.00 87.12 92 ILE A C 1
ATOM 706 O O . ILE A 1 92 ? 0.393 6.676 6.348 1.00 87.12 92 ILE A O 1
ATOM 710 N N . GLN A 1 93 ? 0.984 4.511 6.184 1.00 81.56 93 GLN A N 1
ATOM 711 C CA . GLN A 1 93 ? 2.382 4.713 6.506 1.00 81.56 93 GLN A CA 1
ATOM 712 C C . GLN A 1 93 ? 3.186 4.548 5.220 1.00 81.56 93 GLN A C 1
ATOM 714 O O . GLN A 1 93 ? 3.126 3.507 4.573 1.00 81.56 93 GLN A O 1
ATOM 719 N N . LEU A 1 94 ? 3.891 5.610 4.831 1.00 75.12 94 LEU A N 1
ATOM 720 C CA . LEU A 1 94 ? 4.811 5.619 3.698 1.00 75.12 94 LEU A CA 1
ATOM 721 C C . LEU A 1 94 ? 6.215 5.846 4.246 1.00 75.12 94 LEU A C 1
ATOM 723 O O . LEU A 1 94 ? 6.399 6.736 5.083 1.00 75.12 94 LEU A O 1
ATOM 727 N N . PHE A 1 95 ? 7.175 5.053 3.784 1.00 68.19 95 PHE A N 1
ATOM 728 C CA . PHE A 1 95 ? 8.577 5.184 4.150 1.00 68.19 95 PHE A CA 1
ATOM 729 C C . PHE A 1 95 ? 9.458 4.930 2.928 1.00 68.19 95 PHE A C 1
ATOM 731 O O . PHE A 1 95 ? 9.178 3.945 2.207 1.00 68.19 95 PHE A O 1
#

Nearest PDB structures (foldseek):
  5tuv-assembly3_B  TM=1.862E-01  e=9.821E+00  Homo sapiens

Mean predicted aligned error: 9.25 Å

Solvent-accessible surface area (backbone atoms only — not comparable to full-atom values): 6272 Å² total; per-residue (Å²): 110,70,67,64,50,52,54,54,52,49,52,55,55,59,70,66,63,60,80,84,73,85,79,72,70,72,33,77,87,45,80,75,56,70,68,43,38,41,66,32,45,54,75,47,67,40,73,39,90,61,45,76,76,94,49,64,50,72,29,31,78,41,73,47,77,51,87,92,50,95,59,62,44,77,47,60,75,71,94,66,84,82,60,53,90,79,56,74,74,88,87,83,91,83,133

pLDDT: mean 85.31, std 13.5, range [47.5, 96.81]